Protein AF-A0A229TR80-F1 (afdb_monomer_lite)

Sequence (76 aa):
MDVAGLPGRRGVDVASPAQEARSAGSGGRPATAAVLASAPHGITADAEVLPSARVNECLARGDVRYRFVLDPSDLD

Radius of gyration: 23.15 Å; chains: 1; bounding box: 35×74×42 Å

Secondary structure (DSSP, 8-state):
----------------------S--S-HHHHHHHHHTTGGGT-----EEEEGGGHHHHHHH---SS-EEEEGGG--

pLDDT: mean 78.64, std 20.63, range [35.0, 96.94]

Foldseek 3Di:
DDDDDDDDPPDPPPPDDPPPPPPPPVVDDVVVVVVVVCVVVVDDDPEDEDAPVCVVVCVVVVDDDGYYDYDCPNPD

Structure (mmCIF, N/CA/C/O backbone):
data_AF-A0A229TR80-F1
#
_entry.id   AF-A0A229TR80-F1
#
loop_
_atom_site.group_PDB
_atom_site.id
_atom_site.type_symbol
_atom_site.label_atom_id
_atom_site.label_alt_id
_atom_site.label_comp_id
_atom_site.label_asym_id
_atom_site.label_entity_id
_atom_site.label_seq_id
_atom_site.pdbx_PDB_ins_code
_atom_site.Cartn_x
_atom_site.Cartn_y
_atom_site.Cartn_z
_atom_site.occupancy
_atom_site.B_iso_or_equiv
_atom_site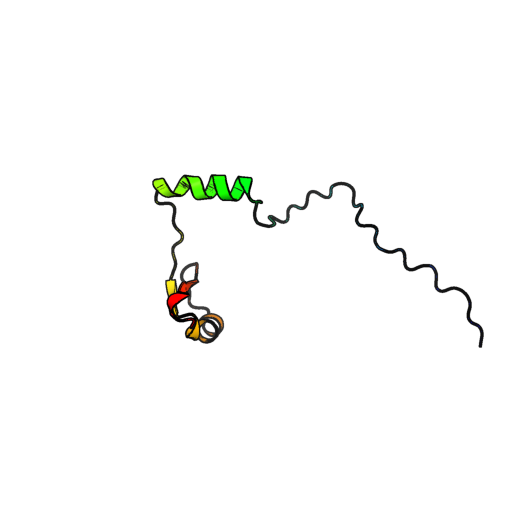.auth_seq_id
_atom_site.auth_comp_id
_atom_site.auth_asym_id
_atom_site.auth_atom_id
_atom_site.pdbx_PDB_model_num
ATOM 1 N N . MET A 1 1 ? 1.800 -60.634 -12.144 1.00 44.97 1 MET A N 1
ATOM 2 C CA . MET A 1 1 ? 3.233 -60.349 -11.971 1.00 44.97 1 MET A CA 1
ATOM 3 C C . MET A 1 1 ? 3.840 -60.237 -13.349 1.00 44.97 1 MET A C 1
ATOM 5 O O . MET A 1 1 ? 3.888 -61.243 -14.035 1.00 44.97 1 MET A O 1
ATOM 9 N N . ASP A 1 2 ? 4.199 -59.026 -13.756 1.00 35.00 2 ASP A N 1
ATOM 10 C CA . ASP A 1 2 ? 5.514 -58.732 -14.322 1.00 35.00 2 ASP A CA 1
ATOM 11 C C . ASP A 1 2 ? 5.730 -57.217 -14.191 1.00 35.00 2 ASP A C 1
ATOM 13 O O . ASP A 1 2 ? 4.842 -56.420 -14.496 1.00 35.00 2 ASP A O 1
ATOM 17 N N . VAL A 1 3 ? 6.857 -56.852 -13.591 1.00 50.09 3 VAL A N 1
ATOM 18 C CA . VAL A 1 3 ? 7.274 -55.489 -13.261 1.00 50.09 3 VAL A CA 1
ATOM 19 C C . VAL A 1 3 ? 8.401 -55.169 -14.226 1.00 50.09 3 VAL A C 1
ATOM 21 O O . VAL A 1 3 ? 9.533 -55.583 -14.002 1.00 50.09 3 VAL A O 1
ATOM 24 N N . ALA A 1 4 ? 8.106 -54.426 -15.291 1.00 43.06 4 ALA A N 1
ATOM 25 C CA . ALA A 1 4 ? 9.140 -53.902 -16.172 1.00 43.06 4 ALA A CA 1
ATOM 26 C C . ALA A 1 4 ? 8.678 -52.619 -16.874 1.00 43.06 4 ALA A C 1
ATOM 28 O O . ALA A 1 4 ? 7.869 -52.640 -17.796 1.00 43.06 4 ALA A O 1
ATOM 29 N N . GLY A 1 5 ? 9.249 -51.495 -16.435 1.00 42.25 5 GLY A N 1
ATOM 30 C CA . GLY A 1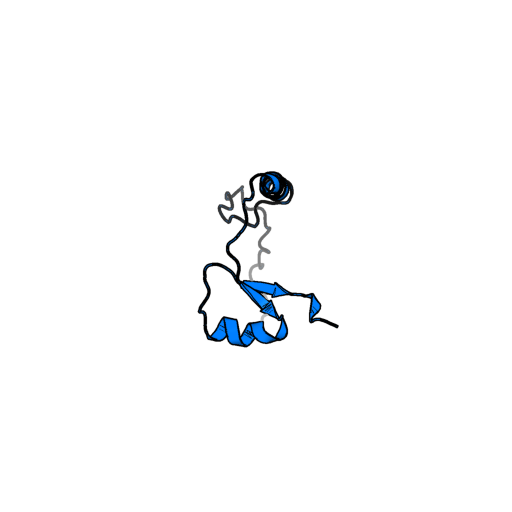 5 ? 9.516 -50.357 -17.310 1.00 42.25 5 GLY A CA 1
ATOM 31 C C . GLY A 1 5 ? 8.371 -49.379 -17.539 1.00 42.25 5 GLY A C 1
ATOM 32 O O . GLY A 1 5 ? 7.966 -49.176 -18.680 1.00 42.25 5 GLY A O 1
ATOM 33 N N . LEU A 1 6 ? 7.923 -48.669 -16.492 1.00 50.19 6 LEU A N 1
ATOM 34 C CA . LEU A 1 6 ? 7.329 -47.351 -16.740 1.00 50.19 6 LEU A CA 1
ATOM 35 C C . LEU A 1 6 ? 8.382 -46.498 -17.472 1.00 50.19 6 LEU A C 1
ATOM 37 O O . LEU A 1 6 ? 9.471 -46.309 -16.920 1.00 50.19 6 LEU A O 1
ATOM 41 N N . PRO A 1 7 ? 8.100 -45.983 -18.683 1.00 43.06 7 PRO A N 1
ATOM 42 C CA . PRO A 1 7 ? 9.017 -45.081 -19.356 1.00 43.06 7 PRO A CA 1
ATOM 43 C C . PRO A 1 7 ? 9.259 -43.879 -18.446 1.00 43.06 7 PRO A C 1
ATOM 45 O O . PRO A 1 7 ? 8.319 -43.302 -17.893 1.00 43.06 7 PRO A O 1
ATOM 48 N N . GLY A 1 8 ? 10.544 -43.572 -18.247 1.00 43.38 8 GLY A N 1
ATOM 49 C CA . GLY A 1 8 ? 11.025 -42.599 -17.280 1.00 43.38 8 GLY A CA 1
ATOM 50 C C . GLY A 1 8 ? 10.188 -41.330 -17.303 1.00 43.38 8 GLY A C 1
ATOM 51 O O . GLY A 1 8 ? 10.063 -40.667 -18.335 1.00 43.38 8 GLY A O 1
ATOM 52 N N . ARG A 1 9 ? 9.622 -40.992 -16.141 1.00 50.78 9 ARG A N 1
ATOM 53 C CA . ARG A 1 9 ? 9.149 -39.642 -15.860 1.00 50.78 9 ARG A CA 1
ATOM 54 C C . ARG A 1 9 ? 10.356 -38.737 -16.045 1.00 50.78 9 ARG A C 1
ATOM 56 O O . ARG A 1 9 ? 11.182 -38.624 -15.144 1.00 50.78 9 ARG A O 1
ATOM 63 N N . ARG A 1 10 ? 10.498 -38.155 -17.237 1.00 48.47 10 ARG A N 1
ATOM 64 C CA . ARG A 1 10 ? 11.408 -37.036 -17.435 1.00 48.47 10 ARG A CA 1
ATOM 65 C C . ARG A 1 10 ? 10.922 -35.994 -16.443 1.00 48.47 10 ARG A C 1
ATOM 67 O O . ARG A 1 10 ? 9.807 -35.491 -16.584 1.00 48.47 10 ARG A O 1
ATOM 74 N N . GLY A 1 11 ? 11.710 -35.755 -15.397 1.00 47.47 11 GLY A N 1
ATOM 75 C CA . GLY A 1 11 ? 11.593 -34.508 -14.668 1.00 47.47 11 GLY A CA 1
ATOM 76 C C . GLY A 1 11 ? 11.578 -33.415 -15.725 1.00 47.47 11 GLY A C 1
ATOM 77 O O . GLY A 1 11 ? 12.356 -33.475 -16.682 1.00 47.47 11 GLY A O 1
ATOM 78 N N . VAL A 1 12 ? 10.626 -32.496 -15.623 1.00 49.34 12 VAL A N 1
ATOM 79 C CA . VAL A 1 12 ? 10.728 -31.267 -16.395 1.00 49.34 12 VAL A CA 1
ATOM 80 C C . VAL A 1 12 ? 11.991 -30.603 -15.871 1.00 49.34 12 VAL A C 1
ATOM 82 O O . VAL A 1 12 ? 11.993 -30.046 -14.777 1.00 49.34 12 VAL A O 1
ATOM 85 N N . ASP A 1 13 ? 13.087 -30.763 -16.602 1.00 53.53 13 ASP A N 1
ATOM 86 C CA . ASP A 1 13 ? 14.227 -29.888 -16.442 1.00 53.53 13 ASP A CA 1
ATOM 87 C C . ASP A 1 13 ? 13.727 -28.512 -16.869 1.00 53.53 13 ASP A C 1
ATOM 89 O O . ASP A 1 13 ? 13.246 -28.335 -17.994 1.00 53.53 13 ASP A O 1
ATOM 93 N N . VAL A 1 14 ? 13.725 -27.566 -15.933 1.00 53.28 14 VAL A N 1
ATOM 94 C CA . VAL A 1 14 ? 13.237 -26.203 -16.157 1.00 53.28 14 VAL A CA 1
ATOM 95 C C . VAL A 1 14 ? 14.320 -25.433 -16.911 1.00 53.28 14 VAL A C 1
ATOM 97 O O . VAL A 1 14 ? 14.833 -24.419 -16.456 1.00 53.28 14 VAL A O 1
ATOM 100 N N . ALA A 1 15 ? 14.687 -25.939 -18.081 1.00 58.12 15 ALA A N 1
ATOM 101 C CA . ALA A 1 15 ? 15.499 -25.256 -19.065 1.00 58.12 15 ALA A CA 1
ATOM 102 C C . ALA A 1 15 ? 14.620 -24.993 -20.289 1.00 58.12 15 ALA A C 1
ATOM 104 O O . ALA A 1 15 ? 14.830 -25.527 -21.377 1.00 58.12 15 ALA A O 1
ATOM 105 N N . SER A 1 16 ? 13.590 -24.170 -20.096 1.00 53.22 16 SER A N 1
ATOM 106 C CA . SER A 1 16 ? 12.894 -23.561 -21.223 1.00 53.22 16 SER A CA 1
ATOM 107 C C . SER A 1 16 ? 13.836 -22.516 -21.841 1.00 53.22 16 SER A C 1
ATOM 109 O O . SER A 1 16 ? 14.326 -21.659 -21.098 1.00 53.22 16 SER A O 1
ATOM 111 N N . PRO A 1 17 ? 14.094 -22.526 -23.167 1.00 46.88 17 PRO A N 1
ATOM 112 C CA . PRO A 1 17 ? 14.679 -21.359 -23.831 1.00 46.88 17 PRO A CA 1
ATOM 113 C C . PRO A 1 17 ? 13.793 -20.165 -23.490 1.00 46.88 17 PRO A C 1
ATOM 115 O O . PRO A 1 17 ? 12.588 -20.376 -23.388 1.00 46.88 17 PRO A O 1
ATOM 118 N N . ALA A 1 18 ? 14.378 -18.981 -23.262 1.00 59.62 18 ALA A N 1
ATOM 119 C CA . ALA A 1 18 ? 13.707 -17.776 -22.770 1.00 59.62 18 ALA A CA 1
ATOM 120 C C . ALA A 1 18 ? 12.352 -17.534 -23.456 1.00 59.62 18 ALA A C 1
ATOM 122 O O . ALA A 1 18 ? 12.226 -16.769 -24.408 1.00 59.62 18 ALA A O 1
ATOM 123 N N . GLN A 1 19 ? 11.314 -18.195 -22.951 1.00 48.44 19 GLN A N 1
ATOM 124 C CA . GLN A 1 19 ? 9.949 -17.799 -23.142 1.00 48.44 19 GLN A CA 1
ATOM 125 C C . GLN A 1 19 ? 9.939 -16.512 -22.353 1.00 48.44 19 GLN A C 1
ATOM 127 O O . GLN A 1 19 ? 10.030 -16.561 -21.126 1.00 48.44 19 GLN A O 1
ATOM 132 N N . GLU A 1 20 ? 9.976 -15.374 -23.047 1.00 52.19 20 GLU A N 1
ATOM 133 C CA . GLU A 1 20 ? 9.701 -14.092 -22.425 1.00 52.19 20 GLU A CA 1
ATOM 134 C C . GLU A 1 20 ? 8.428 -14.298 -21.617 1.00 52.19 20 GLU A C 1
ATOM 136 O O . GLU A 1 20 ? 7.325 -14.396 -22.162 1.00 52.19 20 GLU A O 1
ATOM 141 N N . ALA A 1 21 ? 8.594 -14.460 -20.309 1.00 48.88 21 ALA A N 1
ATOM 142 C CA . ALA A 1 21 ? 7.502 -14.483 -19.383 1.00 48.88 21 ALA A CA 1
ATOM 143 C C . ALA A 1 21 ? 6.986 -13.052 -19.406 1.00 48.88 21 ALA A C 1
ATOM 145 O O . ALA A 1 21 ? 7.341 -12.226 -18.576 1.00 48.88 21 ALA A O 1
ATOM 146 N N . ARG A 1 22 ? 6.111 -12.752 -20.366 1.00 49.38 22 ARG A N 1
ATOM 147 C CA . ARG A 1 22 ? 5.187 -11.620 -20.308 1.00 49.38 22 ARG A CA 1
ATOM 148 C C . ARG A 1 22 ? 4.100 -11.939 -19.279 1.00 49.38 22 ARG A C 1
ATOM 150 O O . ARG A 1 22 ? 2.914 -11.794 -19.521 1.00 49.38 22 ARG A O 1
ATOM 157 N N . SER A 1 23 ? 4.529 -12.453 -18.136 1.00 54.00 23 SER A N 1
ATOM 158 C CA . SER A 1 23 ? 3.821 -12.395 -16.883 1.00 54.00 23 SER A CA 1
ATOM 159 C C . SER A 1 23 ? 4.546 -11.283 -16.157 1.00 54.00 23 SER A C 1
ATOM 161 O O . SER A 1 23 ? 5.736 -11.414 -15.871 1.00 54.00 23 SER A O 1
ATOM 163 N N . ALA A 1 24 ? 3.886 -10.148 -15.946 1.00 61.47 24 ALA A N 1
ATOM 164 C CA . ALA A 1 24 ? 4.437 -9.086 -15.120 1.00 61.47 24 ALA A CA 1
ATOM 165 C C . ALA A 1 24 ? 4.470 -9.588 -13.665 1.00 61.47 24 ALA A C 1
ATOM 167 O O . ALA A 1 24 ? 3.629 -9.245 -12.841 1.00 61.47 24 ALA A O 1
ATOM 168 N N . GLY A 1 25 ? 5.411 -10.482 -13.361 1.00 68.75 25 GLY A N 1
ATOM 169 C CA . GLY A 1 25 ? 5.657 -11.002 -12.029 1.00 68.75 25 GLY A CA 1
ATOM 170 C C . GLY A 1 25 ? 6.345 -9.909 -11.231 1.00 68.75 25 GLY A C 1
ATOM 171 O O . GLY A 1 25 ? 7.565 -9.813 -11.253 1.00 68.75 25 GLY A O 1
ATOM 172 N N . SER A 1 26 ? 5.554 -9.028 -10.622 1.00 72.12 26 SER A N 1
ATOM 173 C CA . SER A 1 26 ? 5.945 -7.982 -9.660 1.00 72.12 26 SER A CA 1
ATOM 174 C C . SER A 1 26 ? 6.938 -6.888 -10.101 1.00 72.12 26 SER A C 1
ATOM 176 O O . SER A 1 26 ? 7.126 -5.930 -9.355 1.00 72.12 26 SER A O 1
ATOM 178 N N . GLY A 1 27 ? 7.550 -6.968 -11.288 1.00 81.31 27 GLY A N 1
ATOM 179 C CA . GLY A 1 27 ? 8.495 -5.964 -11.812 1.00 81.31 27 GLY A CA 1
ATOM 180 C C . GLY A 1 27 ? 9.911 -6.046 -11.222 1.00 81.31 27 GLY A C 1
ATOM 181 O O . GLY A 1 27 ? 10.838 -5.448 -11.761 1.00 81.31 27 GLY A O 1
ATOM 182 N N . GLY A 1 28 ? 10.118 -6.836 -10.165 1.00 88.44 28 GLY A N 1
ATOM 183 C CA . GLY A 1 28 ? 11.413 -6.982 -9.501 1.00 88.44 28 GLY A CA 1
ATOM 184 C C . GLY A 1 28 ? 11.849 -5.738 -8.716 1.00 88.44 28 GLY A C 1
ATOM 185 O O . GLY A 1 28 ? 11.407 -4.616 -8.957 1.00 88.44 28 GLY A O 1
ATOM 186 N N . ARG A 1 29 ? 12.768 -5.934 -7.762 1.00 91.56 29 ARG A N 1
ATOM 187 C CA . ARG A 1 29 ? 13.198 -4.880 -6.821 1.00 91.56 29 ARG A CA 1
ATOM 188 C C . ARG A 1 29 ? 13.665 -3.577 -7.495 1.00 91.56 29 ARG A C 1
ATOM 190 O O . ARG A 1 29 ? 13.243 -2.524 -7.024 1.00 91.56 29 ARG A O 1
ATOM 197 N N . PRO A 1 30 ? 14.484 -3.594 -8.571 1.00 92.00 30 PRO A N 1
ATOM 198 C CA . PRO A 1 30 ? 14.947 -2.353 -9.195 1.00 92.00 30 PRO A CA 1
ATOM 199 C C . PRO A 1 30 ? 13.810 -1.540 -9.823 1.00 92.00 30 PRO A C 1
ATOM 201 O O . PRO A 1 30 ? 13.767 -0.324 -9.654 1.00 92.00 30 PRO A O 1
ATOM 204 N N . ALA A 1 31 ? 12.859 -2.197 -10.496 1.00 90.75 31 ALA A N 1
ATOM 205 C CA . ALA A 1 31 ? 11.723 -1.495 -11.084 1.00 90.75 31 ALA A CA 1
ATOM 206 C C . ALA A 1 31 ? 10.764 -0.987 -10.000 1.00 90.75 31 ALA A C 1
ATOM 208 O O . ALA A 1 31 ? 10.290 0.140 -10.090 1.00 90.75 31 ALA A O 1
ATOM 209 N N . THR A 1 32 ? 10.527 -1.766 -8.937 1.00 92.25 32 THR A N 1
ATOM 210 C CA . THR A 1 32 ? 9.735 -1.302 -7.788 1.00 92.25 32 THR A CA 1
ATOM 211 C C . THR A 1 32 ? 10.367 -0.073 -7.134 1.00 92.25 32 THR A C 1
ATOM 213 O O . THR A 1 32 ? 9.657 0.882 -6.839 1.00 92.25 32 THR A O 1
ATOM 216 N N . ALA A 1 33 ? 11.690 -0.050 -6.948 1.00 94.69 33 ALA A N 1
ATOM 217 C CA . ALA A 1 33 ? 12.384 1.114 -6.398 1.00 94.69 33 ALA A CA 1
ATOM 218 C C . ALA A 1 33 ? 12.226 2.355 -7.295 1.00 94.69 33 ALA A C 1
ATOM 220 O O . ALA A 1 33 ? 11.977 3.446 -6.785 1.00 94.69 33 ALA A O 1
ATOM 221 N N . ALA A 1 34 ? 12.298 2.186 -8.620 1.00 93.06 34 ALA A N 1
ATOM 222 C CA . ALA A 1 34 ? 12.053 3.269 -9.572 1.00 93.06 34 ALA A CA 1
ATOM 223 C C . ALA A 1 34 ? 10.608 3.798 -9.504 1.00 93.06 34 ALA A C 1
ATOM 225 O O . ALA A 1 34 ? 10.401 5.005 -9.580 1.00 93.06 34 ALA A O 1
ATOM 226 N N . VAL A 1 35 ? 9.618 2.919 -9.301 1.00 91.50 35 VAL A N 1
ATOM 227 C CA . VAL A 1 35 ? 8.222 3.324 -9.058 1.00 91.50 35 VAL A CA 1
ATOM 228 C C . VAL A 1 35 ? 8.101 4.089 -7.739 1.00 91.50 35 VAL A C 1
ATOM 230 O O . VAL A 1 35 ? 7.506 5.155 -7.710 1.00 91.50 35 VAL A O 1
ATOM 233 N N . LEU A 1 36 ? 8.699 3.607 -6.648 1.00 93.81 36 LEU A N 1
ATOM 234 C CA . LEU A 1 36 ? 8.614 4.277 -5.344 1.00 93.81 36 LEU A CA 1
ATOM 235 C C . LEU A 1 36 ? 9.312 5.643 -5.321 1.00 93.81 36 LEU A C 1
ATOM 237 O O . LEU A 1 36 ? 8.887 6.536 -4.588 1.00 93.81 36 LEU A O 1
ATOM 241 N N . ALA A 1 37 ? 10.331 5.844 -6.159 1.00 95.12 37 ALA A N 1
ATOM 242 C CA . ALA A 1 37 ? 10.962 7.149 -6.341 1.00 95.12 37 ALA A CA 1
ATOM 243 C C . ALA A 1 37 ? 9.986 8.222 -6.863 1.00 95.12 37 ALA A C 1
ATOM 245 O O . ALA A 1 37 ? 10.296 9.408 -6.784 1.00 95.12 37 ALA A O 1
ATOM 246 N N . SER A 1 38 ? 8.794 7.838 -7.340 1.00 92.88 38 SER A N 1
ATOM 247 C CA . SER A 1 38 ? 7.744 8.772 -7.744 1.00 92.88 38 SER A CA 1
ATOM 248 C C . SER A 1 38 ? 6.932 9.356 -6.581 1.00 92.88 38 SER A C 1
ATOM 250 O O . SER A 1 38 ? 6.081 10.214 -6.818 1.00 92.88 38 SER A O 1
ATOM 252 N N . ALA A 1 39 ? 7.159 8.920 -5.336 1.00 92.94 39 ALA A N 1
ATOM 253 C CA . ALA A 1 39 ? 6.414 9.390 -4.163 1.00 92.94 39 ALA A CA 1
ATOM 254 C C . ALA A 1 39 ? 6.369 10.929 -4.001 1.00 92.94 39 ALA A C 1
ATOM 256 O O . ALA A 1 39 ? 5.295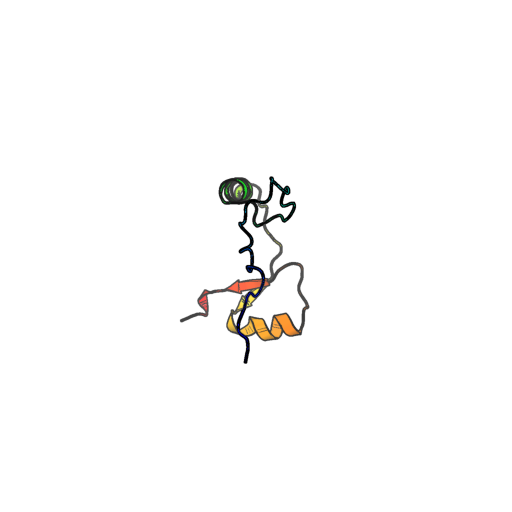 11.447 -3.689 1.00 92.94 39 ALA A O 1
ATOM 257 N N . PRO A 1 40 ? 7.448 11.698 -4.275 1.00 96.94 40 PRO A N 1
ATOM 258 C CA . PRO A 1 40 ? 7.415 13.162 -4.183 1.00 96.94 40 PRO A CA 1
ATOM 259 C C . PRO A 1 40 ? 6.427 13.835 -5.145 1.00 96.94 40 PRO A C 1
ATOM 261 O O . PRO A 1 40 ? 6.070 14.991 -4.944 1.00 96.94 40 PRO A O 1
ATOM 264 N N . HIS A 1 41 ? 5.975 13.129 -6.184 1.00 96.62 41 HIS A N 1
ATOM 265 C CA . HIS A 1 41 ? 4.984 13.634 -7.135 1.00 96.62 41 HIS A CA 1
ATOM 266 C C . HIS A 1 41 ? 3.538 13.423 -6.667 1.00 96.62 41 HIS A C 1
ATOM 268 O O . HIS A 1 41 ? 2.614 13.716 -7.419 1.00 96.62 41 HIS A O 1
ATOM 274 N N . GLY A 1 42 ? 3.328 12.898 -5.455 1.00 94.50 42 GLY A N 1
ATOM 275 C CA . GLY A 1 42 ? 1.989 12.639 -4.927 1.00 94.50 42 GLY A CA 1
ATOM 276 C C . GLY A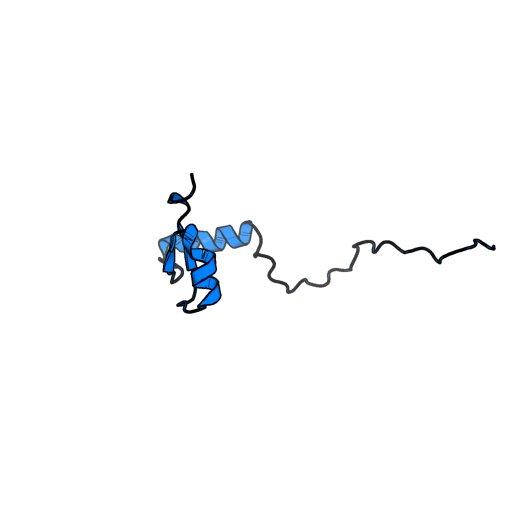 1 42 ? 1.250 11.527 -5.672 1.00 94.50 42 GLY A C 1
ATOM 277 O O . GLY A 1 42 ? 0.026 11.476 -5.639 1.00 94.50 42 GLY A O 1
ATOM 278 N N . ILE A 1 43 ? 1.978 10.641 -6.361 1.00 94.19 43 ILE A N 1
ATOM 279 C CA . ILE A 1 43 ? 1.386 9.481 -7.028 1.00 94.19 43 ILE A CA 1
ATOM 280 C C . ILE A 1 43 ? 1.066 8.443 -5.955 1.00 94.19 43 ILE A C 1
ATOM 282 O O . ILE A 1 43 ? 1.945 7.718 -5.485 1.00 94.19 43 ILE A O 1
ATOM 286 N N . THR A 1 44 ? -0.201 8.394 -5.563 1.00 93.50 44 THR A N 1
ATOM 287 C CA . THR A 1 44 ? -0.744 7.451 -4.586 1.00 93.50 44 THR A CA 1
ATOM 288 C C . THR A 1 44 ? -1.876 6.641 -5.204 1.00 93.50 44 THR A C 1
ATOM 290 O O . THR A 1 44 ? -2.458 7.016 -6.221 1.00 93.50 44 THR A O 1
ATOM 293 N N . ALA A 1 45 ? -2.170 5.487 -4.609 1.00 92.12 45 ALA A N 1
ATOM 294 C CA . ALA A 1 45 ? -3.378 4.753 -4.952 1.00 92.12 45 ALA A CA 1
ATOM 295 C C . ALA A 1 45 ? -4.572 5.373 -4.222 1.00 92.12 45 ALA A C 1
ATOM 297 O O . ALA A 1 45 ? -4.468 5.666 -3.030 1.00 92.12 45 ALA A O 1
ATOM 298 N N . ASP A 1 46 ? -5.704 5.487 -4.909 1.00 95.44 46 ASP A N 1
ATOM 299 C CA . ASP A 1 46 ? -6.992 5.621 -4.239 1.00 95.44 46 ASP A CA 1
ATOM 300 C C . ASP A 1 46 ? -7.262 4.327 -3.470 1.00 95.44 46 ASP A C 1
ATOM 302 O O . ASP A 1 46 ? -7.257 3.232 -4.044 1.00 95.44 46 ASP A O 1
ATOM 306 N N . ALA A 1 47 ? -7.409 4.454 -2.154 1.00 95.56 47 ALA A N 1
ATOM 307 C CA . ALA A 1 47 ? -7.508 3.318 -1.260 1.00 95.56 47 ALA A CA 1
ATOM 308 C C . ALA A 1 47 ? -8.494 3.571 -0.122 1.00 95.56 47 ALA A C 1
ATOM 310 O O . ALA A 1 47 ? -8.556 4.661 0.448 1.00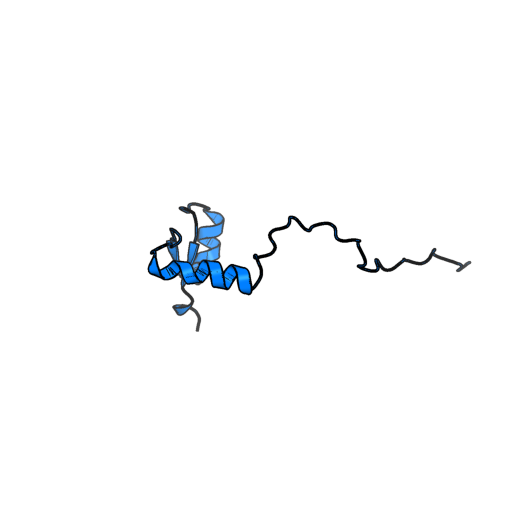 95.56 47 ALA A O 1
ATOM 311 N N . GLU A 1 48 ? -9.211 2.516 0.242 1.00 96.00 48 GLU A N 1
ATOM 312 C CA . GLU A 1 48 ? -10.067 2.450 1.418 1.00 96.00 48 GLU A CA 1
ATOM 313 C C . GLU A 1 48 ? -9.339 1.664 2.513 1.00 96.00 48 GLU A C 1
ATOM 315 O O . GLU A 1 48 ? -9.018 0.485 2.333 1.00 96.00 48 GLU A O 1
ATOM 320 N N . VAL A 1 49 ? -9.041 2.325 3.635 1.00 95.69 49 VAL A N 1
ATOM 321 C CA . VAL A 1 49 ? -8.367 1.692 4.777 1.00 95.69 49 VAL A CA 1
ATOM 322 C C . VAL A 1 49 ? -9.395 0.972 5.645 1.00 95.69 49 VAL A C 1
ATOM 324 O O . VAL A 1 49 ? -10.410 1.553 6.032 1.00 95.69 49 VAL A O 1
ATOM 327 N N . LEU A 1 50 ? -9.124 -0.291 5.957 1.00 94.62 50 LEU A N 1
ATOM 328 C CA . LEU A 1 50 ? -9.995 -1.168 6.729 1.00 94.62 50 LEU A CA 1
ATOM 329 C C . LEU A 1 50 ? -9.235 -1.800 7.900 1.00 94.62 50 LEU A C 1
ATOM 331 O O . LEU A 1 50 ? -8.074 -2.171 7.724 1.00 94.62 50 LEU A O 1
ATOM 335 N N . PRO A 1 51 ? -9.893 -2.028 9.051 1.00 94.81 51 PRO A N 1
ATOM 336 C CA . PRO A 1 51 ? -9.367 -2.933 10.068 1.00 94.81 51 PRO A CA 1
ATOM 337 C C . PRO A 1 51 ? -9.161 -4.331 9.474 1.00 94.81 51 PRO A C 1
ATOM 339 O O . PRO A 1 51 ? -10.043 -4.827 8.756 1.00 94.81 51 PRO A O 1
ATOM 342 N N . SER A 1 52 ? -8.049 -4.992 9.800 1.00 93.88 52 SER A N 1
ATOM 343 C CA . SER A 1 52 ? -7.742 -6.341 9.309 1.00 93.88 52 SER A CA 1
ATOM 344 C C . SER A 1 52 ? -8.861 -7.335 9.635 1.00 93.88 52 SER A C 1
ATOM 346 O O . SER A 1 52 ? -9.210 -8.173 8.799 1.00 93.88 52 SER A O 1
ATOM 348 N N . ALA A 1 53 ? -9.511 -7.185 10.796 1.00 92.94 53 ALA A N 1
ATOM 349 C CA . ALA A 1 53 ? -10.635 -8.023 11.226 1.00 92.94 53 ALA A CA 1
ATOM 350 C C . ALA A 1 53 ? -11.836 -8.051 10.252 1.00 92.94 53 ALA A C 1
ATOM 352 O O . ALA A 1 53 ? -12.635 -8.989 10.287 1.00 92.94 53 ALA A O 1
ATOM 353 N N . ARG A 1 54 ? -11.985 -7.051 9.370 1.00 93.19 54 ARG A N 1
ATOM 354 C CA . ARG A 1 54 ? -13.123 -6.945 8.436 1.00 93.19 54 ARG A CA 1
ATOM 355 C C . ARG A 1 54 ? -12.853 -7.476 7.031 1.00 93.19 54 ARG A C 1
ATOM 357 O O . ARG A 1 54 ? -13.761 -7.459 6.202 1.00 93.19 54 ARG A O 1
ATOM 364 N N . VAL A 1 55 ? -11.653 -7.990 6.749 1.00 93.75 55 VAL A N 1
ATOM 365 C CA . VAL A 1 55 ? -11.264 -8.399 5.387 1.00 93.75 55 VAL A CA 1
ATOM 366 C C . VAL A 1 55 ? -12.270 -9.358 4.736 1.00 93.75 55 VAL A C 1
ATOM 368 O O . VAL A 1 55 ? -12.659 -9.152 3.590 1.00 93.75 55 VAL A O 1
ATOM 371 N N . ASN A 1 56 ? -12.770 -10.355 5.473 1.00 95.25 56 ASN A N 1
ATOM 372 C CA . ASN A 1 56 ? -13.697 -11.352 4.929 1.00 95.25 56 ASN A CA 1
ATOM 373 C C . ASN A 1 56 ? -15.064 -10.758 4.556 1.00 95.25 56 ASN A C 1
ATOM 375 O O . ASN A 1 56 ? -15.630 -11.124 3.528 1.00 95.25 56 ASN A O 1
ATOM 379 N N . GLU A 1 57 ? -15.586 -9.829 5.361 1.00 94.69 57 GLU A N 1
ATOM 380 C CA . GLU A 1 57 ? -16.843 -9.130 5.068 1.00 94.69 57 GLU A CA 1
ATOM 381 C C . GLU A 1 57 ? -16.705 -8.290 3.792 1.00 94.69 57 GLU A C 1
ATOM 383 O O . GLU A 1 57 ? -17.537 -8.368 2.885 1.00 94.69 57 GLU A O 1
ATOM 388 N N . CYS A 1 58 ? -15.621 -7.519 3.693 1.00 93.94 58 CYS A N 1
ATOM 389 C CA . CYS A 1 58 ? -15.365 -6.646 2.553 1.00 93.94 58 CYS A CA 1
ATOM 390 C C . CYS A 1 58 ? -15.126 -7.438 1.260 1.00 93.94 58 CYS A C 1
ATOM 392 O O . CYS A 1 58 ? -15.658 -7.063 0.214 1.00 93.94 58 CYS A O 1
ATOM 394 N N . LEU A 1 59 ? -14.414 -8.570 1.330 1.00 94.25 59 LEU A N 1
ATOM 395 C CA . LEU A 1 59 ? -14.241 -9.483 0.194 1.00 94.25 59 LEU A CA 1
ATOM 396 C C . LEU A 1 59 ? -15.566 -10.101 -0.269 1.00 94.25 59 LEU A C 1
ATOM 398 O O . LEU A 1 59 ? -15.758 -10.283 -1.468 1.00 94.25 59 LEU A O 1
ATOM 402 N N . ALA A 1 60 ? -16.485 -10.400 0.653 1.00 96.06 60 ALA A N 1
ATOM 403 C CA . ALA A 1 60 ? -17.797 -10.939 0.305 1.00 96.06 60 ALA A CA 1
ATOM 404 C C . ALA A 1 60 ? -18.707 -9.896 -0.369 1.00 96.06 60 ALA A C 1
ATOM 406 O O . ALA A 1 60 ? -19.475 -10.244 -1.265 1.00 96.06 60 ALA A O 1
ATOM 407 N N . ARG A 1 61 ? -18.631 -8.623 0.050 1.00 95.44 61 ARG A N 1
ATOM 408 C CA . ARG A 1 61 ? -19.434 -7.530 -0.530 1.00 95.44 61 ARG A CA 1
ATOM 409 C C . ARG A 1 61 ? -18.887 -7.037 -1.872 1.00 95.44 61 ARG A C 1
ATOM 411 O O . ARG A 1 61 ? -19.678 -6.704 -2.746 1.00 95.44 61 ARG A O 1
ATOM 418 N N . GLY A 1 62 ? -17.562 -6.965 -2.028 1.00 90.38 62 GLY A N 1
ATOM 419 C CA . GLY A 1 62 ? -16.901 -6.549 -3.274 1.00 90.38 62 GLY A CA 1
ATOM 420 C C . GLY A 1 62 ? -17.096 -5.077 -3.672 1.00 90.38 62 GLY A C 1
ATOM 421 O O . GLY A 1 62 ? -16.726 -4.690 -4.777 1.00 90.38 62 GLY A O 1
ATOM 422 N N . ASP A 1 63 ? -17.672 -4.258 -2.792 1.00 91.88 63 ASP A N 1
ATOM 423 C CA . ASP A 1 63 ? -17.916 -2.831 -3.011 1.00 91.88 63 ASP A CA 1
ATOM 424 C C . ASP A 1 63 ? -16.660 -2.037 -2.631 1.00 91.88 63 ASP A C 1
ATOM 426 O O . ASP A 1 63 ? -16.451 -1.729 -1.459 1.00 91.88 63 ASP A O 1
ATOM 430 N N . VAL A 1 64 ? -15.781 -1.806 -3.610 1.00 95.75 64 VAL A N 1
ATOM 431 C CA . VAL A 1 64 ? -14.511 -1.091 -3.433 1.00 95.75 64 VAL A CA 1
ATOM 432 C C . VAL A 1 64 ? -14.273 -0.108 -4.566 1.00 95.75 64 VAL A C 1
ATOM 434 O O . VAL A 1 64 ? -14.445 -0.422 -5.748 1.00 95.75 64 VAL A O 1
ATOM 437 N N . ARG A 1 65 ? -13.777 1.076 -4.224 1.00 94.25 65 ARG A N 1
ATOM 438 C CA . ARG A 1 65 ? -13.202 2.013 -5.184 1.00 94.25 65 ARG A CA 1
ATOM 439 C C . ARG A 1 65 ? -11.717 1.713 -5.326 1.00 94.25 65 ARG A C 1
ATOM 441 O O . ARG A 1 65 ? -10.878 2.238 -4.605 1.00 94.25 65 ARG A O 1
ATOM 448 N N . TYR A 1 66 ? -11.407 0.845 -6.285 1.00 95.44 66 TYR A N 1
ATOM 449 C CA . TYR A 1 66 ? -10.059 0.439 -6.707 1.00 95.44 66 TYR A CA 1
ATOM 450 C C . TYR A 1 66 ? -9.285 -0.477 -5.752 1.00 95.44 66 TYR A C 1
ATOM 452 O O . TYR A 1 66 ? -8.788 -1.510 -6.210 1.00 95.44 66 TYR A O 1
ATOM 460 N N . ARG A 1 67 ? -9.119 -0.128 -4.468 1.00 95.75 67 ARG A N 1
ATOM 461 C CA . ARG A 1 67 ? -8.249 -0.900 -3.564 1.00 95.75 67 ARG A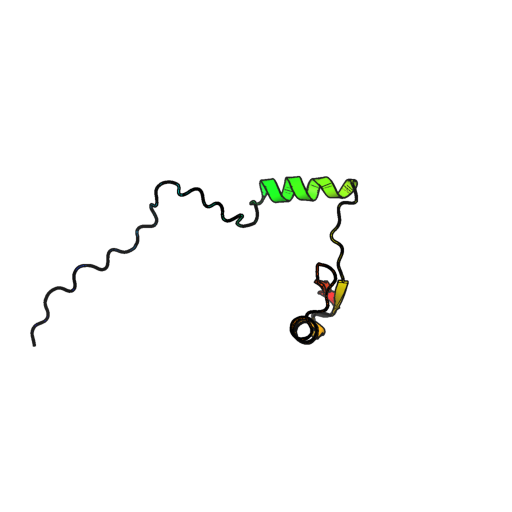 CA 1
ATOM 462 C C . ARG A 1 67 ? -8.636 -0.807 -2.089 1.00 95.75 67 ARG A C 1
ATOM 464 O O . ARG A 1 67 ? -8.814 0.279 -1.554 1.00 95.75 67 ARG A O 1
ATOM 471 N N . PHE A 1 68 ? -8.621 -1.955 -1.414 1.00 96.50 68 PHE A N 1
ATOM 472 C CA . PHE A 1 68 ? -8.578 -2.027 0.046 1.00 96.50 68 PHE A CA 1
ATOM 473 C C . PHE A 1 68 ? -7.133 -2.032 0.555 1.00 96.50 68 PHE A C 1
ATOM 475 O O . PHE A 1 68 ? -6.266 -2.688 -0.029 1.00 96.50 68 PHE A O 1
ATOM 482 N N . VAL A 1 69 ? -6.889 -1.339 1.665 1.00 96.31 69 VAL A N 1
ATOM 483 C CA . VAL A 1 69 ? -5.652 -1.409 2.452 1.00 96.31 69 VAL A CA 1
ATOM 484 C C . VAL A 1 69 ? -6.021 -1.863 3.856 1.00 96.31 69 VAL A C 1
ATOM 486 O O . VAL A 1 69 ? -6.904 -1.284 4.479 1.00 96.31 69 VAL A O 1
ATOM 489 N N . LEU A 1 70 ? -5.360 -2.909 4.345 1.00 95.25 70 LEU A N 1
ATOM 490 C CA . LEU A 1 70 ? -5.558 -3.379 5.712 1.00 95.25 70 LEU A CA 1
ATOM 491 C C . LEU A 1 70 ? -4.642 -2.590 6.644 1.00 95.25 70 LEU A C 1
ATOM 493 O O . LEU A 1 70 ? -3.444 -2.488 6.377 1.00 95.25 70 LEU A O 1
ATOM 497 N N . ASP A 1 71 ? -5.215 -2.029 7.701 1.00 94.56 71 ASP A N 1
ATOM 498 C CA . ASP A 1 71 ? -4.463 -1.428 8.795 1.00 94.56 71 ASP A CA 1
ATOM 499 C C . ASP A 1 71 ? -3.958 -2.545 9.717 1.00 94.56 71 ASP A C 1
ATOM 501 O O . ASP A 1 71 ? -4.783 -3.183 10.362 1.00 94.56 71 ASP A O 1
ATOM 505 N N . PRO A 1 72 ? -2.641 -2.808 9.795 1.00 90.06 72 PRO A N 1
ATOM 506 C CA . PRO A 1 72 ? -2.102 -3.871 10.636 1.00 90.06 72 PRO A CA 1
ATOM 507 C C . PRO A 1 72 ? -2.065 -3.502 12.124 1.00 90.06 72 PRO A C 1
ATOM 509 O O . PRO A 1 72 ? -1.697 -4.342 12.937 1.00 90.06 72 PRO A O 1
ATOM 512 N N . SER A 1 73 ? -2.400 -2.262 12.495 1.00 89.94 73 SER A N 1
ATOM 513 C CA . SER A 1 73 ? -2.344 -1.794 13.886 1.00 89.94 73 SER A CA 1
ATOM 514 C C . SER A 1 73 ? -3.372 -2.482 14.794 1.00 89.94 73 SER A C 1
ATOM 516 O O . SER A 1 73 ? -3.292 -2.339 16.011 1.00 89.94 73 SER A O 1
ATOM 518 N N . ASP A 1 74 ? -4.344 -3.202 14.219 1.00 86.06 74 ASP A N 1
ATOM 519 C CA . ASP A 1 74 ? -5.333 -4.007 14.945 1.00 86.06 74 ASP A CA 1
ATOM 520 C C . ASP A 1 74 ? -4.878 -5.456 15.210 1.00 86.06 74 ASP A C 1
ATOM 522 O O . ASP A 1 74 ? -5.641 -6.233 15.786 1.00 86.06 74 ASP A O 1
ATOM 526 N N . LEU A 1 75 ? -3.658 -5.820 14.797 1.00 83.88 75 LEU A N 1
ATOM 527 C CA . LEU A 1 75 ? -3.043 -7.123 15.044 1.00 83.88 75 LEU A CA 1
ATOM 528 C C . LEU A 1 75 ? -2.173 -7.049 16.314 1.00 83.88 75 LEU A C 1
ATOM 530 O O . LEU A 1 75 ? -1.238 -6.251 16.366 1.00 83.88 75 LEU A O 1
ATOM 534 N N . ASP A 1 76 ? -2.500 -7.869 17.318 1.00 79.06 76 ASP A N 1
ATOM 535 C CA . ASP A 1 76 ? -1.718 -8.072 18.558 1.00 79.06 76 ASP A CA 1
ATOM 536 C C . ASP A 1 76 ? -0.594 -9.107 18.339 1.00 79.06 76 ASP A C 1
ATOM 538 O O . ASP A 1 76 ? -0.866 -10.141 17.675 1.00 79.06 76 ASP A O 1
#

=== Feature glossary ===
Feature key, reading from the visual/contextual features back to the raw sequence:

Rendered structure images. Structure images are PyMOL renders from six orthogonal camera directions. Cartoon representation draws helices as coils and strands as arrows; sticks shows the backbone as bonds; surface shows the solvent-excluded envelope. Rainbow coloring maps sequence position to hue (blue→red, N→C); chain coloring assigns a distinct color per polypeptide.

Contact-map, Ramachandran, and PAE plots. Three diagnostic plots accompany the record. The Cα contact map visualizes the tertiary structure as a 2D adjacency matrix (8 Å cutoff, sequence-local contacts suppressed). The Ramachandran plot shows the distribution of backbone (φ, ψ) torsions, with points in the α and β basins reflecting secondary structure content. The PAE plot shows AlphaFold's inter-residue confidence as a color matrix.

InterPro / GO / CATH / organism. The annotation block draws on four external resources. InterPro: which protein families and domains the sequence belongs to. GO: standardized terms for what the protein does, what process it participates in, and where in the cell it acts. CATH: which structural fold it has in the CATH hierarchy. Organism: the species of origin.

Nearest PDB structures. Structural nearest neighbors (via Foldseek easy-search vs the PDB). Reported per hit: target PDB id, E-value, and alignment TM-score. A TM-score above ~0.5 is the conventional threshold for 'same fold'.

Predicted aligned error. Predicted aligned error is AlphaFold's pairwise confidence. Unlike pLDDT (per-residue), PAE is per-residue-pair and captures whether two parts of the structure are correctly placed relative to each other. Units are ångströms of expected positional error.

Solvent-accessible surface area. SASA measures how much of the protein is reachable by solvent. It is computed by rolling a water-sized probe over the atomic surface and summing the exposed area (Å²). Per-residue SASA distinguishes core (buried, low SASA) from surface (exposed, high SASA) residues; total SASA is a whole-molecule size measure.

B-factor. Crystallographic B-factors measure how much each atom's electron density is smeared out, in Å². They rise in mobile loops and surface residues and fall in the buried interior. In AlphaFold models this column is repurposed to hold pLDDT instead.

pLDDT. For AlphaFold models, the B-factor field carries pLDDT — the model's own estimate of local accuracy on a 0–100 scale. Regions with pLDDT<50 should be treated as essentially unmodeled; they often correspond to intrinsically disordered segments.

Backbone torsions (φ/ψ). φ (phi) and ψ (psi) are the two rotatable backbone dihedrals per residue: φ is the C(i-1)–N–Cα–C torsion, ψ is the N–Cα–C–N(i+1) torsion, both in degrees on (−180°, 180°]. α-helical residues cluster near (−60°, −45°); β-strand residues near (−120°, +130°). A Ramachandran plot is simply a scatter of (φ, ψ) for every residue.

Radius of gyration, Cα contacts, bounding box. Radius of gyration (Rg) is the root-mean-square distance of Cα atoms from their centroid — a single number for overall size and compactness. A globular domain of N residues has Rg ≈ 2.2·N^0.38 Å; an extended or disordered chain has a much larger Rg. The Cα contact count is the number of residue pairs whose Cα atoms are within 8 Å and are more than four positions apart in sequence — a standard proxy for tertiary packing density. The bounding box is the smallest axis-aligned box enclosing all Cα atoms.

Secondary structure (3-state, P-SEA). Three-state secondary structure (P-SEA) collapses the eight DSSP classes into helix (a), strand (b), and coil (c). P-SEA assigns these from Cα geometry alone — distances and angles — without requiring backbone oxygens, so it works on any Cα trace.

Secondary structure (8-state, DSSP). Secondary structure is the local, repeating backbone conformation. DSSP classifies it into eight states by reading the hydrogen-bond network: three helix types (H, G, I), two β types (E, B), two non-regular types (T, S), and unstructured coil (-).

Foldseek 3Di. The Foldseek 3Di string encodes local tertiary geometry as a 20-letter alphabet — one character per residue — derived from the relative positions of nearby Cα atoms. Unlike the amino-acid sequence, 3Di is a direct function of the 3D structure, so two proteins with the same fold have similar 3Di strings even at low sequence identity.

mmCIF coordinates. Structure coordinates are given as an mmCIF _atom_site loop: one row per atom with element, residue name, chain id, sequence number, and x/y/z position in Å. Only the four main-chain atoms per residue are included here; side chains are omitted to keep the record compact.

Sequence. This is the polypeptide sequence — one letter per residue, N-terminus first. Length ranges from a few dozen residues for small domains to over a thousand for large multi-domain proteins.